Protein 3OJ7 (pdb70)

Foldseek 3Di:
DVVLCVLVVVDDFAWDDHDPFKTKGADPDDPAPGKIKMFTNDFDQFPVSDDPVCVVVVVVSVVVVVVSQCVVAVPDWDKDWADDDVRPDDGRGTIIIIHHDDDDDDDDD

Organism: Entamoeba histolytica (strain ATCC 30459 / HM-1:IMSS / ABRM) (NCBI:txid294381)

Structure (mmCIF, N/CA/C/O backbone):
data_3OJ7
#
_entry.id   3OJ7
#
_cell.length_a   52.890
_cell.length_b   61.030
_cell.length_c   67.310
_cell.angle_alpha   90.00
_cell.angle_beta   90.00
_cell.angle_gamma   90.00
#
_symmetry.space_group_name_H-M   'C 2 2 21'
#
loop_
_entity.id
_entity.type
_entity.pdbx_description
1 polymer 'Putative histidine triad family protein'
2 non-polymer 'ZINC ION'
3 non-polymer 'SULFATE ION'
4 water water
#
loop_
_atom_site.group_PDB
_atom_site.id
_atom_site.type_symbol
_atom_site.label_atom_id
_atom_site.label_alt_id
_atom_site.label_comp_id
_atom_site.label_asym_id
_atom_site.label_entity_id
_atom_site.label_seq_id
_atom_site.pdbx_PDB_ins_code
_atom_site.Cartn_x
_atom_site.Cartn_y
_atom_site.Cartn_z
_atom_site.occupancy
_atom_site.B_iso_or_equiv
_atom_site.auth_seq_id
_atom_site.auth_comp_id
_atom_site.auth_asym_id
_atom_site.auth_atom_id
_atom_site.pdbx_PDB_model_num
ATOM 1 N N . CYS A 1 9 ? 16.121 24.576 11.309 1.00 28.45 5 CYS A N 1
ATOM 2 C CA . CYS A 1 9 ? 16.551 24.696 12.734 1.00 25.70 5 CYS A CA 1
ATOM 3 C C . CYS A 1 9 ? 17.020 23.362 13.302 1.00 23.28 5 CYS A C 1
ATOM 4 O O . CYS A 1 9 ? 16.260 22.403 13.385 1.00 24.23 5 CYS A O 1
ATOM 7 N N . ILE A 1 10 ? 18.267 23.346 13.749 1.00 23.00 6 ILE A N 1
ATOM 8 C CA . ILE A 1 10 ? 18.893 22.106 14.197 1.00 22.47 6 ILE A CA 1
ATOM 9 C C . ILE A 1 10 ? 18.140 21.591 15.455 1.00 20.68 6 ILE A C 1
ATOM 10 O O . ILE A 1 10 ? 17.999 20.369 15.640 1.00 21.40 6 ILE A O 1
ATOM 15 N N . PHE A 1 11 ? 17.659 22.504 16.303 1.00 20.37 7 PHE A N 1
ATOM 16 C CA . PHE A 1 11 ? 16.970 22.053 17.526 1.00 19.53 7 PHE A CA 1
ATOM 17 C C . PHE A 1 11 ? 15.555 21.529 17.285 1.00 18.30 7 PHE A C 1
ATOM 18 O O . PHE A 1 11 ? 15.169 20.530 17.880 1.00 18.43 7 PHE A O 1
ATOM 26 N N . CYS A 1 12 ? 14.817 22.099 16.331 1.00 19.70 8 CYS A N 1
ATOM 27 C CA . CYS A 1 12 ? 13.562 21.480 15.906 1.00 20.98 8 CYS A CA 1
ATOM 28 C C . CYS A 1 12 ? 13.809 20.081 15.344 1.00 21.06 8 CYS A C 1
ATOM 29 O O . CYS A 1 12 ? 13.081 19.152 15.666 1.00 21.14 8 CYS A O 1
ATOM 32 N N . LYS A 1 13 ? 14.856 19.911 14.525 1.00 21.68 9 LYS A N 1
ATOM 33 C CA . LYS A 1 13 ? 15.168 18.590 13.987 1.00 22.85 9 LYS A CA 1
ATOM 34 C C . LYS A 1 13 ? 15.606 17.574 15.039 1.00 21.44 9 LYS A C 1
ATOM 35 O O . LYS A 1 13 ? 15.180 16.395 15.005 1.00 21.82 9 LYS A O 1
ATOM 41 N N . ILE A 1 14 ? 16.393 18.020 16.034 1.00 20.11 10 ILE A N 1
ATOM 42 C CA A ILE A 1 14 ? 16.768 17.138 17.135 0.30 20.23 10 ILE A CA 1
ATOM 43 C CA B ILE A 1 14 ? 16.763 17.133 17.132 0.70 20.27 10 ILE A CA 1
ATOM 44 C C . ILE A 1 14 ? 15.522 16.690 17.907 1.00 19.71 10 ILE A C 1
ATOM 45 O O . ILE A 1 14 ? 15.378 15.515 18.223 1.00 20.65 10 ILE A O 1
ATOM 54 N N . ALA A 1 15 ? 14.650 17.655 18.239 1.00 19.51 11 ALA A N 1
ATOM 55 C CA . ALA A 1 15 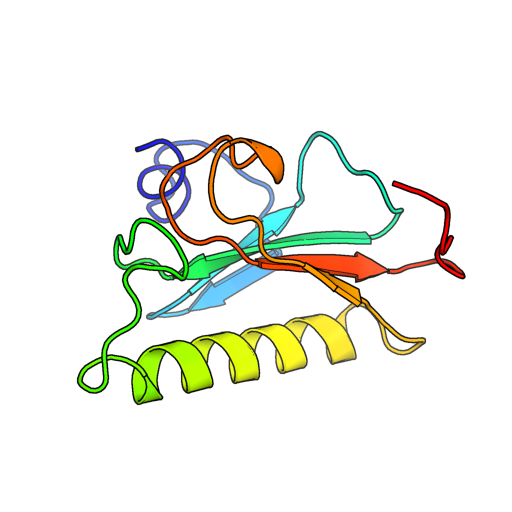? 13.404 17.387 18.979 1.00 20.25 11 ALA A CA 1
ATOM 56 C C . ALA A 1 15 ? 12.470 16.398 18.281 1.00 22.87 11 ALA A C 1
ATOM 57 O O . ALA A 1 15 ? 11.695 15.681 18.924 1.00 23.99 11 ALA A O 1
ATOM 59 N N . GLN A 1 16 ? 12.564 16.352 16.959 1.00 23.80 12 GLN A N 1
ATOM 60 C CA A GLN A 1 16 ? 11.706 15.432 16.192 0.50 25.17 12 GLN A CA 1
ATOM 61 C CA B GLN A 1 16 ? 11.753 15.492 16.080 0.50 25.61 12 GLN A CA 1
ATOM 62 C C . GLN A 1 16 ? 12.471 14.170 15.786 1.00 26.42 12 GLN A C 1
ATOM 63 O O . GLN A 1 16 ? 11.960 13.331 15.031 1.00 27.71 12 GLN A O 1
ATOM 74 N N . LYS A 1 17 ? 13.682 14.008 16.329 1.00 26.14 13 LYS A N 1
ATOM 75 C CA . LYS A 1 17 ? 14.548 12.829 16.128 1.00 27.93 13 LYS A CA 1
ATOM 76 C C . LYS A 1 17 ? 15.014 12.619 14.691 1.00 28.80 13 LYS A C 1
ATOM 77 O O . LYS A 1 17 ? 15.346 11.492 14.282 1.00 29.62 13 LYS A O 1
ATOM 83 N N . GLN A 1 18 ? 15.043 13.704 13.925 1.00 27.43 14 GLN A N 1
ATOM 84 C CA . GLN A 1 18 ? 15.611 13.718 12.581 1.00 27.86 14 GLN A CA 1
ATOM 85 C C . GLN A 1 18 ? 17.126 13.834 12.579 1.00 27.26 14 GLN A C 1
ATOM 86 O O . GLN A 1 18 ? 17.795 13.486 11.606 1.00 28.33 14 GLN A O 1
ATOM 92 N N . ILE A 1 19 ? 17.664 14.395 13.646 1.00 25.32 15 ILE A N 1
ATOM 93 C CA . ILE A 1 19 ? 19.098 14.440 13.903 1.00 26.26 15 ILE A CA 1
ATOM 94 C C . ILE A 1 19 ? 19.274 13.675 15.207 1.00 26.77 15 ILE A C 1
ATOM 95 O O . ILE A 1 19 ? 18.570 13.980 16.181 1.00 24.46 15 ILE A O 1
ATOM 100 N N . PRO A 1 20 ? 20.178 12.693 15.261 1.00 28.04 16 PRO A N 1
ATOM 101 C CA . PRO A 1 20 ? 20.374 11.862 16.452 1.00 28.30 16 PRO A CA 1
ATOM 102 C C . PRO A 1 20 ? 20.839 12.668 17.668 1.00 26.83 16 PRO A C 1
ATOM 103 O O . PRO A 1 20 ? 21.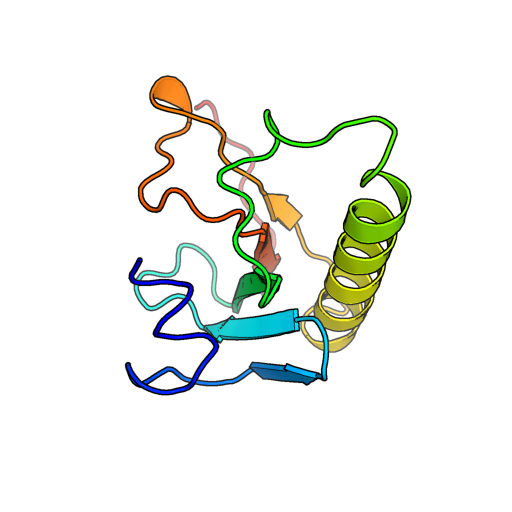607 13.618 17.501 1.00 27.62 16 PRO A O 1
ATOM 107 N N . SER A 1 21 ? 20.419 12.248 18.866 1.00 25.86 17 SER A N 1
ATOM 108 C CA . SER A 1 21 ? 20.978 12.795 20.117 1.00 25.00 17 SER A CA 1
ATOM 109 C C . SER A 1 21 ? 20.880 11.743 21.216 1.00 25.04 17 SER A C 1
ATOM 110 O O . SER A 1 21 ? 20.164 10.750 21.081 1.00 26.27 17 SER A O 1
ATOM 113 N N . THR A 1 22 ? 21.580 11.961 22.318 1.00 24.08 18 THR A N 1
ATOM 114 C CA . THR A 1 22 ? 21.466 11.080 23.457 1.00 24.39 18 THR A CA 1
ATOM 115 C C . THR A 1 22 ? 20.392 11.649 24.364 1.00 22.39 18 THR A C 1
ATOM 116 O O . THR A 1 22 ? 20.577 12.701 24.979 1.00 22.32 18 THR A O 1
ATOM 120 N N . ILE A 1 23 ? 19.240 11.020 24.383 1.00 21.72 19 ILE A N 1
ATOM 121 C CA . ILE A 1 23 ? 18.041 11.549 25.022 1.00 20.94 19 ILE A CA 1
ATOM 122 C C . ILE A 1 23 ? 18.081 11.287 26.521 1.00 21.05 19 ILE A C 1
ATOM 123 O O . ILE A 1 23 ? 18.343 10.163 26.977 1.00 23.65 19 ILE A O 1
ATOM 128 N N . VAL A 1 24 ? 17.855 12.329 27.302 1.00 18.53 20 VAL A N 1
ATOM 129 C CA . VAL A 1 24 ? 17.741 12.240 28.745 1.00 19.72 20 VAL A CA 1
ATOM 130 C C . VAL A 1 24 ? 16.275 12.121 29.182 1.00 19.79 20 VAL A C 1
ATOM 131 O O . VAL A 1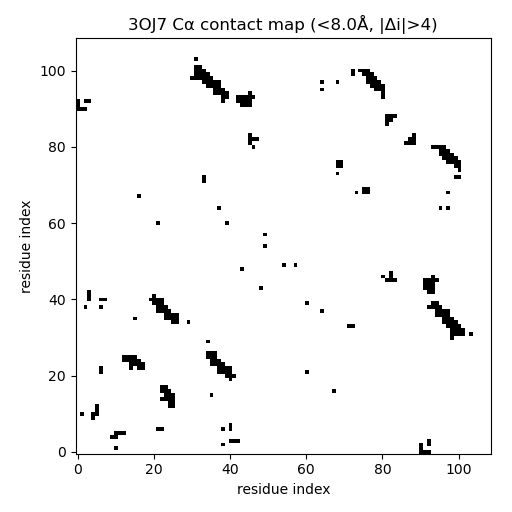 24 ? 15.909 11.349 30.092 1.00 22.12 20 VAL A O 1
ATOM 135 N N . TYR A 1 25 ? 15.413 12.904 28.534 1.00 18.33 21 TYR A N 1
ATOM 136 C CA . TYR A 1 25 ? 13.984 12.924 28.833 1.00 18.06 21 TYR A CA 1
ATOM 137 C C . TYR A 1 25 ? 13.235 13.537 27.680 1.00 17.03 21 TYR A C 1
ATOM 138 O O . TYR A 1 25 ? 13.718 14.467 27.055 1.00 16.56 21 TYR A O 1
ATOM 147 N N . GLU A 1 26 ? 12.018 13.071 27.425 1.00 17.68 22 GLU A N 1
ATOM 148 C CA . GLU A 1 26 ? 11.184 13.600 26.354 1.00 18.06 22 GLU A CA 1
ATOM 149 C C . GLU A 1 26 ? 9.721 13.516 26.801 1.00 17.10 22 GLU A C 1
ATOM 150 O O . GLU A 1 26 ? 9.313 12.493 27.387 1.00 18.06 22 GLU A O 1
ATOM 156 N N . ASP A 1 27 ? 8.925 14.526 26.504 1.00 14.91 23 ASP A N 1
ATOM 157 C CA . ASP A 1 27 ? 7.452 14.421 26.667 1.00 15.17 23 ASP A CA 1
ATOM 158 C C . ASP A 1 27 ? 6.734 15.203 25.551 1.00 15.37 23 ASP A C 1
ATOM 159 O O . ASP A 1 27 ? 7.397 15.623 24.568 1.00 15.78 23 ASP A O 1
ATOM 164 N N . ASP A 1 28 ? 5.418 15.391 25.650 1.00 16.29 24 ASP A N 1
ATOM 165 C CA . ASP A 1 28 ? 4.670 16.034 24.560 1.00 18.62 24 ASP A CA 1
ATOM 166 C C . ASP A 1 28 ? 5.160 17.464 24.277 1.00 17.08 24 ASP A C 1
ATOM 167 O O . ASP A 1 28 ? 4.999 17.938 23.150 1.00 18.70 24 ASP A O 1
ATOM 172 N N . GLU A 1 29 ? 5.728 18.106 25.289 1.00 16.50 25 GLU A N 1
ATOM 173 C CA . GLU A 1 29 ? 6.116 19.528 25.242 1.00 17.54 25 GLU A CA 1
ATOM 174 C C . GLU A 1 29 ? 7.604 19.806 25.163 1.00 16.71 25 GLU A C 1
ATOM 175 O O . GLU A 1 29 ? 7.991 20.847 24.610 1.00 15.78 25 GLU A O 1
ATOM 181 N N . ILE A 1 30 ? 8.453 18.959 25.724 1.00 14.70 26 ILE A N 1
ATOM 182 C CA . ILE A 1 30 ? 9.893 19.245 25.851 1.00 13.82 26 ILE A CA 1
ATOM 183 C C . ILE A 1 30 ? 10.757 18.074 25.427 1.00 12.98 26 ILE A C 1
ATOM 184 O O . ILE A 1 30 ? 10.301 16.923 25.336 1.00 13.39 26 ILE A O 1
ATOM 189 N N . PHE A 1 31 ? 12.024 18.356 25.158 1.00 12.78 27 PHE A N 1
ATOM 190 C CA . PHE A 1 31 ? 12.984 17.350 24.739 1.00 12.59 27 PHE A CA 1
ATOM 191 C C . PHE A 1 31 ? 14.305 17.711 25.408 1.00 12.59 27 PHE A C 1
ATOM 192 O O . PHE A 1 31 ? 14.740 18.892 25.334 1.00 13.75 27 PHE A O 1
ATOM 200 N N . ALA A 1 32 ? 14.969 16.769 26.042 1.00 12.46 28 ALA A N 1
ATOM 201 C CA . ALA A 1 32 ? 16.219 16.993 26.753 1.00 12.34 28 ALA A CA 1
ATOM 202 C C . ALA A 1 32 ? 17.250 15.984 26.352 1.00 13.38 28 ALA A C 1
ATOM 203 O O . ALA A 1 32 ? 16.951 14.790 26.253 1.00 14.54 28 ALA A O 1
ATOM 205 N N . PHE A 1 33 ? 18.455 16.466 26.090 1.00 13.54 29 PHE A N 1
ATOM 206 C CA . PHE A 1 33 ? 19.476 15.652 25.513 1.00 15.54 29 PHE A CA 1
ATOM 207 C C . PHE A 1 33 ? 20.856 16.109 26.021 1.00 14.84 29 PHE A C 1
ATOM 208 O O . PHE A 1 33 ? 21.036 17.239 26.454 1.00 14.86 29 PHE A O 1
ATOM 216 N N . LYS A 1 34 ? 21.843 15.218 25.957 1.00 17.12 30 LYS A N 1
ATOM 217 C CA . LYS A 1 34 ? 23.186 15.575 26.368 1.00 17.34 30 LYS A CA 1
ATOM 218 C C . LYS A 1 34 ? 23.874 16.540 25.410 1.00 18.03 30 LYS A C 1
ATOM 219 O O . LYS A 1 34 ? 23.809 16.394 24.177 1.00 19.98 30 LYS A O 1
ATOM 225 N N . ASP A 1 35 ? 24.540 17.533 25.954 1.00 17.22 31 ASP A N 1
ATOM 226 C CA . ASP A 1 35 ? 25.328 18.474 25.163 1.00 18.01 31 ASP A CA 1
ATOM 227 C C . ASP A 1 35 ? 26.598 17.767 24.722 1.00 19.65 31 ASP A C 1
ATOM 228 O O . ASP A 1 35 ? 27.270 17.115 25.504 1.00 20.06 31 ASP A O 1
ATOM 233 N N . ILE A 1 36 ? 26.884 17.805 23.429 1.00 21.03 32 ILE A N 1
ATOM 234 C CA . ILE A 1 36 ? 28.051 17.057 22.907 1.00 22.32 32 ILE A CA 1
ATOM 235 C C . ILE A 1 36 ? 29.389 17.771 23.127 1.00 21.74 32 ILE A C 1
ATOM 236 O O . ILE A 1 36 ? 30.460 17.166 22.908 1.00 21.73 32 ILE A O 1
ATOM 241 N N . ASN A 1 37 ? 29.359 19.039 23.503 1.00 20.06 33 ASN A N 1
ATOM 242 C CA . ASN A 1 37 ? 30.563 19.763 23.906 1.00 21.29 33 ASN A CA 1
ATOM 243 C C . ASN A 1 37 ? 30.431 20.264 25.350 1.00 19.58 33 ASN A C 1
ATOM 244 O O . ASN A 1 37 ? 30.343 21.447 25.581 1.00 21.64 33 ASN A O 1
ATOM 249 N N . PRO A 1 38 ? 30.435 19.320 26.304 1.00 18.73 34 PRO A N 1
ATOM 250 C CA . PRO A 1 38 ? 30.053 19.733 27.663 1.00 18.73 34 PRO A CA 1
ATOM 251 C C . PRO A 1 38 ? 31.084 20.577 28.375 1.00 19.09 34 PRO A C 1
ATOM 252 O O . PRO A 1 38 ? 32.305 20.402 28.196 1.00 21.81 34 PRO A O 1
ATOM 256 N N . ILE A 1 39 ? 30.626 21.466 29.229 1.00 18.03 35 ILE A N 1
ATOM 257 C CA . ILE A 1 39 ? 31.498 22.267 30.086 1.00 17.76 35 ILE A CA 1
ATOM 258 C C . ILE A 1 39 ? 31.412 21.832 31.546 1.00 17.56 35 ILE A C 1
ATOM 259 O O . ILE A 1 39 ? 32.053 22.425 32.390 1.00 19.03 35 ILE A O 1
ATOM 264 N N . ALA A 1 40 ? 30.605 20.807 31.829 1.00 16.12 36 ALA A N 1
ATOM 265 C CA . ALA A 1 40 ? 30.477 20.228 33.173 1.00 16.25 36 ALA A CA 1
ATOM 266 C C . ALA A 1 40 ? 30.242 18.732 32.996 1.00 15.80 36 ALA A C 1
ATOM 267 O O . ALA A 1 40 ? 29.803 18.279 31.951 1.00 16.68 36 ALA A O 1
ATOM 269 N N . PRO A 1 41 ? 30.467 17.914 34.041 1.00 16.72 37 PRO A N 1
ATOM 270 C CA . PRO A 1 41 ? 30.317 16.484 33.883 1.00 18.71 37 PRO A CA 1
ATOM 271 C C . PRO A 1 41 ? 28.901 16.019 33.600 1.00 17.63 37 PRO A C 1
ATOM 272 O O . PRO A 1 41 ? 28.689 15.023 32.935 1.00 20.05 37 PRO A O 1
ATOM 276 N N . ILE A 1 42 ? 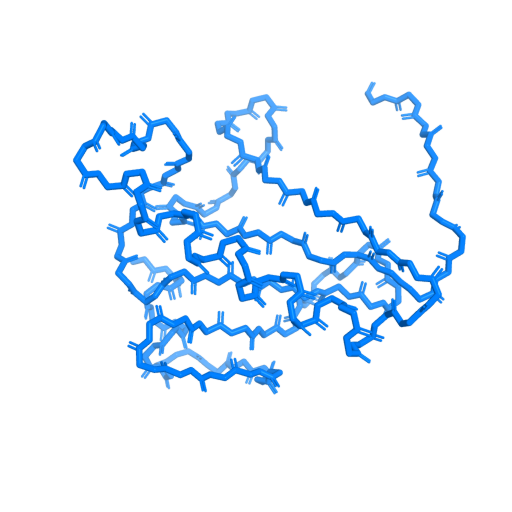27.922 16.785 34.075 1.00 15.79 38 ILE A N 1
ATOM 277 C CA . ILE A 1 42 ? 26.531 16.681 33.653 1.00 15.39 38 ILE A CA 1
ATOM 278 C C . ILE A 1 42 ? 26.221 18.006 32.945 1.00 14.36 38 ILE A C 1
ATOM 279 O O . ILE A 1 42 ? 26.348 19.086 33.508 1.00 13.78 38 ILE A O 1
ATOM 284 N N . HIS A 1 43 ? 25.861 17.910 31.677 1.00 13.25 39 HIS A N 1
ATOM 285 C CA . HIS A 1 43 ? 25.547 19.039 30.819 1.00 12.96 39 HIS A CA 1
ATOM 286 C C . HIS A 1 43 ? 24.427 18.637 29.873 1.00 12.38 39 HIS A C 1
ATOM 287 O O . HIS A 1 43 ? 24.655 17.940 28.875 1.00 14.05 39 HIS A O 1
ATOM 294 N N . ILE A 1 44 ? 23.201 19.067 30.202 1.00 12.92 40 ILE A N 1
ATOM 295 C CA . ILE A 1 44 ? 21.978 18.649 29.500 1.00 12.29 40 ILE A CA 1
ATOM 296 C C . ILE A 1 44 ? 21.353 19.868 28.881 1.00 11.39 40 ILE A C 1
ATOM 297 O O . ILE A 1 44 ? 21.364 20.947 29.514 1.00 13.05 40 ILE A O 1
ATOM 302 N N . LEU A 1 45 ? 20.875 19.777 27.652 1.00 11.39 41 LEU A N 1
ATOM 303 C CA . LEU A 1 45 ? 20.122 20.821 26.989 1.00 11.53 41 LEU A CA 1
ATOM 304 C C . LEU A 1 45 ? 18.644 20.451 27.040 1.00 11.29 41 LEU A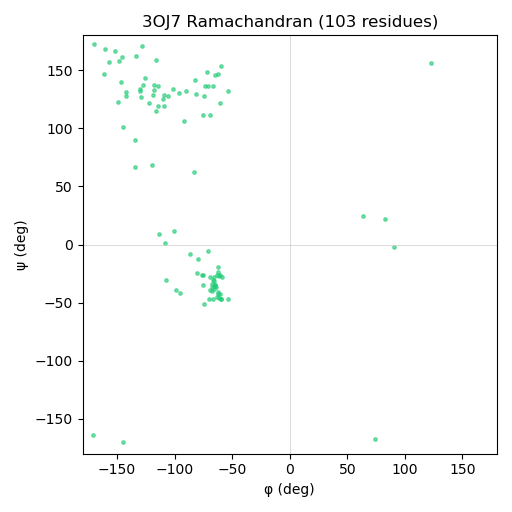 C 1
ATOM 305 O O . LEU A 1 45 ? 18.269 19.315 26.745 1.00 12.91 41 LEU A O 1
ATOM 310 N N . VAL A 1 46 ? 17.805 21.41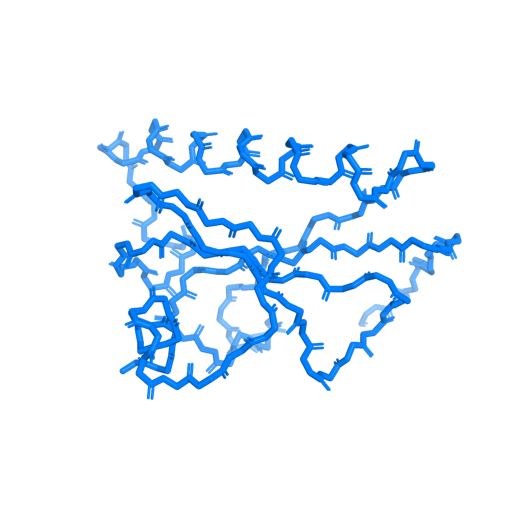3 27.393 1.00 11.03 42 VAL A N 1
ATOM 311 C CA . VAL A 1 46 ? 16.347 21.240 27.469 1.00 11.40 42 VAL A CA 1
ATOM 312 C C . VAL A 1 46 ? 15.692 22.237 26.552 1.00 11.75 42 VAL A C 1
ATOM 313 O O . VAL A 1 46 ? 15.929 23.475 26.689 1.00 11.98 42 VAL A O 1
ATOM 317 N N . ILE A 1 47 ? 14.910 21.746 25.596 1.00 12.53 43 ILE A N 1
ATOM 318 C CA . ILE A 1 47 ? 14.260 22.615 24.619 1.00 13.41 43 ILE A CA 1
ATOM 319 C C . ILE A 1 47 ? 12.752 22.386 24.588 1.00 12.30 43 ILE A C 1
ATOM 320 O O . ILE A 1 47 ? 12.306 21.227 24.740 1.00 14.21 43 ILE A O 1
ATOM 325 N N . PRO A 1 48 ? 11.944 23.424 24.405 1.00 13.03 44 PRO A N 1
ATOM 326 C CA . PRO A 1 48 ? 10.567 23.177 24.014 1.00 15.00 44 PRO A CA 1
ATOM 327 C C . PRO A 1 48 ? 10.530 22.550 22.633 1.00 15.53 44 PRO A C 1
ATOM 328 O O . PRO A 1 48 ? 11.360 22.878 21.781 1.00 15.68 44 PRO A O 1
ATOM 332 N N . LYS A 1 49 ? 9.582 21.650 22.357 1.00 15.24 45 LYS A N 1
ATOM 333 C CA . LYS A 1 49 ? 9.451 21.161 20.999 1.00 17.65 45 LYS A CA 1
ATOM 334 C C . LYS A 1 49 ? 8.968 22.283 20.072 1.00 19.70 45 LYS A C 1
ATOM 335 O O . LYS A 1 49 ? 9.391 22.305 18.907 1.00 22.65 45 LYS A O 1
ATOM 341 N N . GLN A 1 50 ? 8.127 23.190 20.570 1.00 20.08 46 GLN A N 1
ATOM 342 C CA . GLN A 1 50 ? 7.705 24.372 19.811 1.00 21.70 46 GLN A CA 1
ATOM 343 C C . GLN A 1 50 ? 8.879 25.321 19.588 1.00 20.63 46 GLN A C 1
ATOM 344 O O . GLN A 1 50 ? 9.695 25.536 20.510 1.00 20.80 46 GLN A O 1
ATOM 346 N N . HIS A 1 51 ? 8.998 25.850 18.374 1.00 20.95 47 HIS A N 1
ATOM 347 C CA . HIS A 1 51 ? 10.033 26.830 18.047 1.00 21.16 47 HIS A CA 1
ATOM 348 C C . HIS A 1 51 ? 9.744 28.225 18.603 1.00 21.58 47 HIS A C 1
ATOM 349 O O . HIS A 1 51 ? 8.801 28.869 18.194 1.00 24.68 47 HIS A O 1
ATOM 356 N N . ILE A 1 52 ? 10.557 28.663 19.583 1.00 20.31 48 ILE A N 1
ATOM 357 C CA . ILE A 1 52 ? 10.560 30.029 20.113 1.00 20.45 48 ILE A CA 1
ATOM 358 C C . ILE A 1 52 ? 12.041 30.410 20.031 1.00 19.44 48 ILE A C 1
ATOM 359 O O . ILE A 1 52 ? 12.893 29.650 20.489 1.00 18.59 48 ILE A O 1
ATOM 364 N N . ALA A 1 53 ? 12.379 31.533 19.412 1.00 19.17 49 ALA A N 1
ATOM 365 C CA . ALA A 1 53 ? 13.782 31.799 19.051 1.00 18.48 49 ALA A CA 1
ATOM 366 C C . ALA A 1 53 ? 14.751 32.033 20.228 1.00 18.11 49 ALA A C 1
ATOM 367 O O . ALA A 1 53 ? 15.918 31.652 20.140 1.00 18.20 49 ALA A O 1
ATOM 369 N N . SER A 1 54 ? 14.286 32.696 21.280 1.00 17.53 50 SER A N 1
ATOM 370 C CA . SER A 1 54 ? 15.122 33.118 22.410 1.00 16.26 50 SER A CA 1
ATOM 371 C C . SER A 1 54 ? 14.223 33.608 23.507 1.00 15.59 50 SER A C 1
ATOM 372 O O . SER A 1 54 ? 13.021 33.778 23.331 1.00 15.75 50 SER A O 1
ATOM 375 N N . LEU A 1 55 ? 14.801 33.891 24.658 1.00 14.00 51 LEU A N 1
ATOM 376 C CA . LEU A 1 55 ? 14.034 34.454 25.744 1.00 14.39 51 LEU A CA 1
ATOM 377 C C . LEU A 1 55 ? 13.442 35.818 25.386 1.00 15.14 51 LEU A C 1
ATOM 378 O O . LEU A 1 55 ? 12.486 36.231 26.026 1.00 15.55 51 LEU A O 1
ATOM 383 N N . ASN A 1 56 ? 14.008 36.550 24.434 1.00 14.82 52 ASN A N 1
ATOM 384 C CA . ASN A 1 56 ? 13.438 37.824 24.051 1.00 15.52 52 ASN A CA 1
ATOM 385 C C . ASN A 1 56 ? 12.108 37.674 23.292 1.00 17.37 52 ASN A C 1
ATOM 386 O O . ASN A 1 56 ? 11.449 38.681 23.015 1.00 18.67 52 ASN A O 1
ATOM 391 N N . GLU A 1 57 ? 11.702 36.441 22.982 1.00 17.45 53 GLU A N 1
ATOM 392 C CA . GLU A 1 57 ? 10.402 36.179 22.382 1.00 19.37 53 GLU A CA 1
ATOM 393 C C . GLU A 1 57 ? 9.375 35.682 23.391 1.00 19.11 53 GLU A C 1
ATOM 394 O O . GLU A 1 57 ? 8.267 35.241 22.974 1.00 22.05 53 GLU A O 1
ATOM 400 N N . ILE A 1 58 ? 9.672 35.768 24.678 1.00 18.40 54 ILE A N 1
ATOM 401 C CA . ILE A 1 58 ? 8.666 35.523 25.709 1.00 18.75 54 ILE A CA 1
ATOM 402 C C . ILE A 1 58 ? 7.760 36.738 25.688 1.00 18.90 54 ILE A C 1
ATOM 403 O O . ILE A 1 58 ? 8.235 37.863 25.540 1.00 19.51 54 ILE A O 1
ATOM 408 N N . THR A 1 59 ? 6.449 36.493 25.762 1.00 20.43 55 THR A N 1
ATOM 409 C CA . THR A 1 59 ? 5.400 37.543 25.789 1.00 20.93 55 THR A CA 1
ATOM 410 C C . THR A 1 59 ? 4.516 37.234 26.990 1.00 21.18 55 THR A C 1
ATOM 411 O O . THR A 1 59 ? 4.594 36.159 27.573 1.00 19.91 55 THR A O 1
ATOM 415 N N . GLU A 1 60 ? 3.602 38.146 27.336 1.00 23.96 56 GLU A N 1
ATOM 416 C CA . GLU A 1 60 ? 2.639 37.847 28.397 1.00 25.44 56 GLU A CA 1
ATOM 417 C C . GLU A 1 60 ? 1.741 36.642 28.032 1.00 26.33 56 GLU A C 1
ATOM 418 O O . GLU A 1 60 ? 1.288 35.879 28.910 1.00 28.68 56 GLU A O 1
ATOM 424 N N . GLU A 1 61 ? 1.540 36.422 26.738 1.00 24.97 57 GLU A N 1
ATOM 425 C CA . GLU A 1 61 ? 0.710 35.334 26.238 1.00 26.94 57 GLU A CA 1
ATOM 426 C C . GLU A 1 61 ? 1.369 33.937 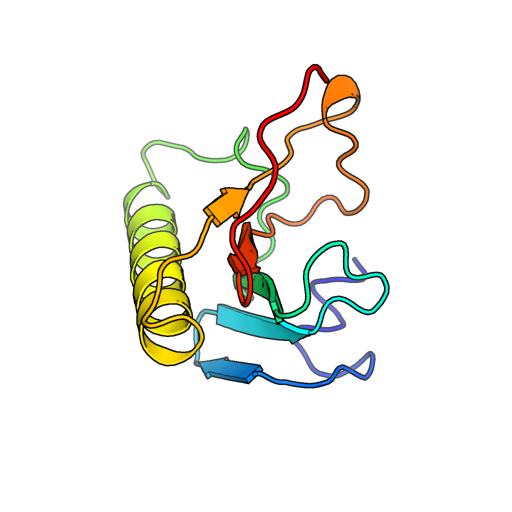26.326 1.00 24.63 57 GLU A C 1
ATOM 427 O O . GLU A 1 61 ? 0.676 32.937 26.416 1.00 25.85 57 GLU A O 1
ATOM 433 N N . ASN A 1 62 ? 2.708 33.854 26.318 1.00 21.85 58 ASN A N 1
ATOM 434 C CA . ASN A 1 62 ? 3.381 32.550 26.451 1.00 20.54 58 ASN A CA 1
ATOM 435 C C . ASN A 1 62 ? 4.173 32.424 27.749 1.00 19.39 58 ASN A C 1
ATOM 436 O O . ASN A 1 62 ? 4.886 31.437 27.949 1.00 18.80 58 ASN A O 1
ATOM 441 N N . GLU A 1 63 ? 4.039 33.367 28.665 1.00 19.11 59 GLU A N 1
ATOM 442 C CA . GLU A 1 63 ? 4.836 33.288 29.889 1.00 19.15 59 GLU A CA 1
ATOM 443 C C . GLU A 1 63 ? 4.432 32.094 30.744 1.00 17.97 59 GLU A C 1
ATOM 444 O O . GLU A 1 63 ? 5.309 31.504 31.377 1.00 17.54 59 GLU A O 1
ATOM 450 N N . ALA A 1 64 ? 3.172 31.645 30.722 1.00 18.13 60 ALA A N 1
ATOM 451 C CA . ALA A 1 64 ? 2.770 30.498 31.523 1.00 18.62 60 ALA A CA 1
ATOM 452 C C . ALA A 1 64 ? 3.422 29.226 30.943 1.00 17.52 60 ALA A C 1
ATOM 453 O O . ALA A 1 64 ? 3.893 28.374 31.709 1.00 18.11 60 ALA A O 1
ATOM 455 N N . PHE A 1 65 ? 3.484 29.117 29.619 1.00 17.41 61 PHE A N 1
ATOM 456 C CA . PHE A 1 65 ? 4.169 27.991 28.979 1.00 17.31 61 PHE A CA 1
ATOM 457 C C . PHE A 1 65 ? 5.667 27.991 29.319 1.00 15.99 61 PHE A C 1
ATOM 458 O O . PHE A 1 65 ? 6.215 26.947 29.673 1.00 14.95 61 PHE A O 1
ATOM 466 N N . ILE A 1 66 ? 6.327 29.129 29.257 1.00 15.18 62 ILE A N 1
ATOM 467 C CA . ILE A 1 66 ? 7.755 29.137 29.609 1.00 14.70 62 ILE A CA 1
ATOM 468 C C . ILE A 1 66 ? 7.967 28.799 31.108 1.00 14.19 62 ILE A C 1
ATOM 469 O O . ILE A 1 66 ? 8.978 28.159 31.464 1.00 13.74 62 ILE A O 1
ATOM 474 N N . GLY A 1 67 ? 7.027 29.156 31.982 1.00 13.71 63 GLY A N 1
ATOM 475 C CA . GLY A 1 67 ? 7.060 28.733 33.392 1.00 13.76 63 GLY A CA 1
ATOM 476 C C . GLY A 1 67 ? 6.979 27.213 33.497 1.00 13.55 63 GLY A C 1
ATOM 477 O O . GLY A 1 67 ? 7.657 26.602 34.290 1.00 14.27 63 GLY A O 1
ATOM 478 N N . LYS A 1 68 ? 6.115 26.590 32.719 1.00 14.38 64 LYS A N 1
ATOM 479 C CA . LYS A 1 68 ? 6.022 25.131 32.676 1.00 15.35 64 LYS A CA 1
ATOM 480 C C . LYS A 1 68 ? 7.316 24.496 32.189 1.00 13.69 64 LYS A C 1
ATOM 481 O O . LYS A 1 68 ? 7.755 23.492 32.762 1.00 13.36 64 LYS A O 1
ATOM 487 N N . VAL A 1 69 ? 7.943 25.094 31.187 1.00 13.00 65 VAL A N 1
ATOM 488 C CA . VAL A 1 69 ? 9.238 24.576 30.720 1.00 12.12 65 VAL A CA 1
ATOM 489 C C . VAL A 1 69 ? 10.253 24.661 31.865 1.00 12.10 65 VAL A C 1
ATOM 490 O O . VAL A 1 69 ? 10.991 23.708 32.075 1.00 12.17 65 VAL A O 1
ATOM 494 N N . LEU A 1 70 ? 10.315 25.797 32.573 1.00 11.33 66 LEU A N 1
ATOM 495 C CA . LEU A 1 70 ? 11.251 25.962 33.654 1.00 12.33 66 LEU A CA 1
ATOM 496 C C . LEU A 1 70 ? 10.954 24.982 34.777 1.00 12.07 66 LEU A C 1
ATOM 497 O O . LEU A 1 70 ? 11.874 24.431 35.410 1.00 12.12 66 LEU A O 1
ATOM 502 N N . TYR A 1 71 ? 9.693 24.682 35.073 1.00 12.02 67 TYR A N 1
ATOM 503 C CA . TYR A 1 71 ? 9.340 23.633 36.050 1.00 13.24 67 TYR A CA 1
ATOM 504 C C . TYR A 1 71 ? 9.905 22.292 35.608 1.00 12.45 67 TYR A C 1
ATOM 505 O O . TYR A 1 71 ? 10.539 21.578 36.383 1.00 13.32 67 TYR A O 1
ATOM 514 N N . LYS A 1 72 ? 9.720 21.935 34.346 1.00 12.01 68 LYS A N 1
ATOM 515 C CA . LYS A 1 72 ? 10.248 20.646 33.866 1.00 12.07 68 LYS A CA 1
ATOM 516 C C . LYS A 1 72 ? 11.794 20.616 33.892 1.00 11.92 68 LYS A C 1
ATOM 517 O O . LYS A 1 72 ? 12.394 19.583 34.199 1.00 12.10 68 LYS A O 1
ATOM 523 N N . VAL A 1 73 ? 12.444 21.744 33.607 1.00 11.02 69 VAL A N 1
ATOM 524 C CA . VAL A 1 73 ? 13.892 21.875 33.812 1.00 11.22 69 VAL A CA 1
ATOM 525 C C . VAL A 1 73 ? 14.270 21.509 35.244 1.00 10.66 69 VAL A C 1
ATOM 526 O O . VAL A 1 73 ? 15.233 20.761 35.494 1.00 11.23 69 VAL A O 1
ATOM 530 N N . SER A 1 74 ? 13.528 22.037 36.211 1.00 10.98 70 SER A N 1
ATOM 531 C CA . SER A 1 74 ? 13.831 21.774 37.624 1.00 11.88 70 SER A CA 1
ATOM 532 C C . SER A 1 74 ? 13.643 20.298 37.970 1.00 12.85 70 SER A C 1
ATOM 533 O O . SER A 1 74 ? 14.412 19.749 38.770 1.00 13.94 70 SER A O 1
ATOM 536 N N . LEU A 1 75 ? 12.668 19.634 37.356 1.00 13.12 71 LEU A N 1
ATOM 537 C CA . LEU A 1 75 ? 12.434 18.188 37.602 1.00 13.42 71 LEU A CA 1
ATOM 538 C C . LEU A 1 75 ? 13.589 17.364 37.057 1.00 13.83 71 LEU A C 1
ATOM 539 O O . LEU A 1 75 ? 14.058 16.405 37.688 1.00 15.96 71 LEU A O 1
ATOM 544 N N . ILE A 1 76 ? 14.109 17.721 35.889 1.00 12.76 72 ILE A N 1
ATOM 545 C CA . ILE A 1 76 ? 15.279 17.055 35.330 1.00 12.48 72 ILE A CA 1
ATOM 546 C C . ILE A 1 76 ? 16.515 17.322 36.196 1.00 13.24 72 ILE A C 1
ATOM 547 O O . ILE A 1 76 ? 17.266 16.419 36.544 1.00 13.85 72 ILE A O 1
ATOM 552 N N . GLY A 1 77 ? 16.705 18.593 36.557 1.00 12.96 73 GLY A N 1
ATOM 553 C CA . GLY A 1 77 ? 17.863 18.976 37.375 1.00 13.36 73 GLY A CA 1
ATOM 554 C C . GLY A 1 77 ? 17.904 18.281 38.725 1.00 14.18 73 GLY A C 1
ATOM 555 O O . GLY A 1 77 ? 18.936 17.740 39.115 1.00 14.76 73 GLY A O 1
ATOM 556 N N . LYS A 1 78 ? 16.792 18.257 39.443 1.00 14.62 74 LYS A N 1
ATOM 557 C CA . LYS A 1 78 ? 16.815 17.659 40.808 1.00 16.13 74 LYS A CA 1
ATOM 558 C C . LYS A 1 78 ? 17.004 16.142 40.711 1.00 17.49 74 LYS A C 1
ATOM 559 O O . LYS A 1 78 ? 17.617 15.567 41.610 1.00 20.43 74 LYS A O 1
ATOM 565 N N . LYS A 1 79 ? 16.569 15.514 39.635 1.00 16.67 75 LYS A N 1
ATOM 566 C CA . LYS A 1 79 ? 16.773 14.048 39.436 1.00 18.71 75 LYS A CA 1
ATOM 567 C C . LYS A 1 79 ? 18.219 13.743 39.066 1.00 18.11 75 LYS A C 1
ATOM 568 O O . LYS A 1 79 ? 18.879 12.845 39.659 1.00 20.21 75 LYS A O 1
ATOM 574 N N . GLU A 1 80 ? 18.731 14.439 38.057 1.00 17.00 76 GLU A N 1
ATOM 575 C CA . GLU A 1 80 ? 20.075 14.178 37.548 1.00 17.78 76 GLU A CA 1
ATOM 576 C C . GLU A 1 80 ? 21.173 14.732 38.442 1.00 18.34 76 GLU A C 1
ATOM 577 O O . GLU A 1 80 ? 22.299 14.210 38.445 1.00 19.77 76 GLU A O 1
ATOM 583 N N . CYS A 1 81 ? 20.866 15.777 39.207 1.00 17.91 77 CYS A N 1
ATOM 584 C CA . CYS A 1 81 ? 21.875 16.519 39.977 1.00 17.72 77 CYS A CA 1
ATOM 585 C C . CYS A 1 81 ? 21.396 16.789 41.406 1.00 18.94 77 CYS A C 1
ATOM 586 O O . CYS A 1 81 ? 21.162 17.926 41.803 1.00 18.09 77 CYS A O 1
ATOM 589 N N . PRO A 1 82 ? 21.253 15.728 42.213 1.00 20.69 78 PRO A N 1
ATOM 590 C CA . PRO A 1 82 ? 20.752 15.873 43.579 1.00 21.65 78 PRO A CA 1
ATOM 591 C C . PRO A 1 82 ? 21.629 16.732 44.479 1.00 20.78 78 PRO A C 1
ATOM 592 O O . PRO A 1 82 ? 21.134 17.250 45.484 1.00 23.54 78 PRO A O 1
ATOM 596 N N . GLU A 1 83 ? 22.899 16.936 44.114 1.00 20.63 79 GLU A N 1
ATOM 597 C CA A GLU A 1 83 ? 23.833 17.766 44.852 0.50 20.99 79 GLU A CA 1
ATOM 598 C CA B GLU A 1 83 ? 23.741 17.793 44.934 0.50 21.34 79 GLU A CA 1
ATOM 599 C C . GLU A 1 83 ? 23.801 19.237 44.444 1.00 19.29 79 GLU A C 1
ATOM 600 O O . GLU A 1 83 ? 24.518 20.057 44.993 1.00 19.60 79 GLU A O 1
ATOM 611 N N . GLY A 1 84 ? 22.987 19.567 43.431 1.00 17.14 80 GLY A N 1
ATOM 612 C CA . GLY A 1 84 ? 22.847 20.944 42.951 1.00 16.58 80 GLY A CA 1
ATOM 613 C C . GLY A 1 84 ? 23.168 21.079 41.476 1.00 14.41 80 GLY A C 1
ATOM 614 O O . GLY A 1 84 ? 23.874 20.280 40.886 1.00 15.03 80 GLY A O 1
ATOM 615 N N . TYR A 1 85 ? 22.610 22.125 40.875 1.00 13.21 81 TYR A N 1
ATOM 616 C CA . TYR A 1 85 ? 22.756 22.324 39.432 1.00 12.02 81 TYR A CA 1
ATOM 617 C C . TYR A 1 85 ? 22.556 23.809 39.110 1.00 11.66 81 TYR A C 1
ATOM 618 O O . TYR A 1 85 ? 21.931 24.573 39.889 1.00 11.88 81 TYR A O 1
ATOM 627 N N . ARG A 1 86 ? 23.116 24.198 37.973 1.00 10.81 82 ARG A N 1
ATOM 628 C CA . ARG A 1 86 ? 23.003 25.550 37.470 1.00 10.53 82 ARG A CA 1
ATOM 629 C C . ARG A 1 86 ? 22.202 25.521 36.179 1.00 9.65 82 ARG A C 1
ATOM 630 O O . ARG A 1 86 ? 22.439 24.661 35.314 1.00 11.38 82 ARG A O 1
ATOM 638 N N . VAL A 1 87 ? 21.278 26.461 36.011 1.00 9.15 83 VAL A N 1
ATOM 639 C CA . VAL A 1 87 ? 20.509 26.638 34.766 1.00 9.45 83 VAL A CA 1
ATOM 640 C C . VAL A 1 87 ? 20.958 27.902 34.074 1.00 8.91 83 VAL A C 1
ATOM 641 O O . VAL A 1 87 ? 21.086 28.944 34.711 1.00 9.63 83 VAL A O 1
ATOM 645 N N . VAL A 1 88 ? 21.285 27.796 32.785 1.00 8.68 84 VAL A N 1
ATOM 646 C CA . VAL A 1 88 ? 21.775 28.916 31.974 1.00 9.10 84 VAL A CA 1
ATOM 647 C C . VAL A 1 88 ? 20.953 29.037 30.707 1.00 9.62 84 VAL A C 1
ATOM 648 O O . VAL A 1 88 ? 20.581 28.032 30.061 1.00 10.13 84 VAL A O 1
ATOM 652 N N . ASN A 1 89 ? 20.606 30.266 30.341 1.00 9.34 85 ASN A N 1
ATOM 653 C CA . ASN A 1 89 ? 20.023 30.571 29.051 1.00 10.09 85 ASN A CA 1
ATOM 654 C C . ASN A 1 89 ? 20.793 31.733 28.428 1.00 9.96 85 ASN A C 1
ATOM 655 O O . ASN A 1 89 ? 20.987 32.752 29.084 1.00 10.91 85 ASN A O 1
ATOM 660 N N . ASN A 1 90 ? 21.171 31.586 27.168 1.00 10.92 86 ASN A N 1
ATOM 661 C CA . ASN A 1 90 ? 21.912 32.613 26.407 1.00 11.52 86 ASN A CA 1
ATOM 662 C C . ASN A 1 90 ? 21.015 33.313 25.397 1.00 12.30 86 ASN A C 1
ATOM 663 O O . ASN A 1 90 ? 20.311 32.640 24.617 1.00 14.16 86 ASN A O 1
ATOM 668 N N . ILE A 1 91 ? 21.004 34.645 25.451 1.00 11.97 87 ILE A N 1
ATOM 669 C CA . ILE A 1 91 ? 20.266 35.480 24.508 1.00 12.93 87 ILE A CA 1
ATOM 670 C C . ILE A 1 91 ? 21.244 36.332 23.690 1.00 13.74 87 ILE A C 1
ATOM 671 O O . ILE A 1 91 ? 21.915 37.196 24.201 1.00 14.35 87 ILE A O 1
ATOM 676 N N . GLY A 1 92 ? 21.271 36.058 22.371 1.00 15.87 88 GLY A N 1
ATOM 677 C CA . GLY A 1 92 ? 22.016 36.933 21.450 1.00 17.36 88 GLY A CA 1
ATOM 678 C C . GLY A 1 92 ? 23.521 36.852 21.463 1.00 18.73 88 GLY A C 1
ATOM 679 O O . GLY A 1 92 ? 24.124 35.938 22.028 1.00 18.38 88 GLY A O 1
ATOM 680 N N . GLU A 1 93 ? 24.133 37.843 20.811 1.00 19.48 89 GLU A N 1
ATOM 681 C CA . GLU A 1 93 ? 25.513 37.712 20.427 1.00 20.84 89 GLU A CA 1
ATOM 682 C C . GLU A 1 93 ? 26.473 37.746 21.586 1.00 19.02 89 GLU A C 1
ATOM 683 O O . GLU A 1 93 ? 27.366 36.918 21.690 1.00 20.14 89 GLU A O 1
ATOM 689 N N . ASP A 1 94 ? 26.311 38.694 22.494 1.00 17.34 90 ASP A N 1
ATOM 690 C CA . ASP A 1 94 ? 27.242 38.769 23.616 1.00 18.11 90 ASP A CA 1
ATOM 691 C C . ASP A 1 94 ? 27.204 37.531 24.533 1.00 16.57 90 ASP A C 1
ATOM 692 O O . ASP A 1 94 ? 28.169 37.218 25.210 1.00 17.24 90 ASP A O 1
ATOM 697 N N . ALA A 1 95 ? 26.070 36.833 24.573 1.00 16.02 91 ALA A N 1
ATOM 698 C CA . ALA A 1 95 ? 25.973 35.614 25.354 1.00 14.93 91 ALA A CA 1
ATOM 699 C C . ALA A 1 95 ? 26.410 34.358 24.649 1.00 16.89 91 ALA A C 1
ATOM 700 O O . ALA A 1 95 ? 26.513 33.311 25.262 1.00 18.47 91 ALA A O 1
ATOM 702 N N . GLY A 1 96 ? 26.670 34.483 23.349 1.00 18.19 92 GLY A N 1
ATOM 703 C CA . GLY A 1 96 ? 27.147 33.377 22.540 1.00 20.84 92 GLY A CA 1
ATOM 704 C C . GLY A 1 96 ? 26.045 32.468 22.051 1.00 21.44 92 GLY A C 1
ATOM 705 O O . GLY A 1 96 ? 26.326 31.316 21.697 1.00 24.23 92 GLY A O 1
ATOM 706 N N . GLN A 1 97 ? 24.799 32.933 21.984 1.00 21.16 93 GLN A N 1
ATOM 707 C CA . GLN A 1 97 ? 23.732 32.052 21.563 1.00 22.32 93 GLN A CA 1
ATOM 708 C C . GLN A 1 97 ? 24.037 31.574 20.140 1.00 25.36 93 GLN A C 1
ATOM 709 O O . GLN A 1 97 ? 24.230 32.383 19.250 1.00 27.21 93 GLN A O 1
ATOM 715 N N . THR A 1 98 ? 24.141 30.263 19.959 1.00 26.89 94 THR A N 1
ATOM 716 C CA . THR A 1 98 ? 24.535 29.659 18.665 1.00 29.49 94 THR A CA 1
ATOM 717 C C . THR A 1 98 ? 23.325 29.168 17.876 1.00 29.26 94 THR A C 1
ATOM 718 O O . THR A 1 98 ? 23.295 29.254 16.636 1.00 32.68 94 THR A O 1
ATOM 722 N N . VAL A 1 99 ? 22.352 28.594 18.573 1.00 27.56 95 VAL A N 1
ATOM 723 C CA . VAL A 1 99 ? 21.123 28.142 17.936 1.00 27.64 95 VAL A CA 1
ATOM 724 C C . VAL A 1 99 ? 19.960 29.045 18.369 1.00 25.83 95 VAL A C 1
ATOM 725 O O . VAL A 1 99 ? 19.724 29.229 19.578 1.00 22.75 95 VAL A O 1
ATOM 729 N N . LYS A 1 100 ? 19.250 29.612 17.400 1.00 24.49 96 LYS A N 1
ATOM 730 C CA . LYS A 1 100 ? 18.070 30.433 17.666 1.00 23.47 96 LYS A CA 1
ATOM 731 C C . LYS A 1 100 ? 16.802 29.598 17.875 1.00 21.89 96 LYS A C 1
ATOM 732 O O . LYS A 1 100 ? 15.803 29.753 17.153 1.00 22.62 96 LYS A O 1
ATOM 734 N N . HIS A 1 101 ? 16.825 28.777 18.925 1.00 19.40 97 HIS A N 1
ATOM 735 C CA . HIS A 1 101 ? 15.658 28.037 19.396 1.00 18.10 97 HIS A CA 1
ATOM 736 C C . HIS A 1 101 ? 15.950 27.961 20.892 1.00 15.82 97 HIS A C 1
ATOM 737 O O . HIS A 1 101 ? 16.988 27.412 21.262 1.00 17.37 97 HIS A O 1
ATOM 744 N N . ILE A 1 102 ? 15.046 28.457 21.732 1.00 14.61 98 ILE A N 1
ATOM 745 C CA A ILE A 1 102 ? 15.361 28.599 23.145 0.50 13.49 98 ILE A CA 1
ATOM 746 C CA B ILE A 1 102 ? 15.301 28.565 23.201 0.50 14.69 98 ILE A CA 1
ATOM 747 C C . ILE A 1 102 ? 15.780 27.246 23.756 1.00 14.30 98 ILE A C 1
ATOM 748 O O . ILE A 1 102 ? 15.146 26.206 23.515 1.00 14.36 98 ILE A O 1
ATOM 757 N N . HIS A 1 103 ? 16.883 27.266 24.496 1.00 13.49 99 HIS A N 1
ATOM 758 C CA . HIS A 1 103 ? 17.475 26.073 25.089 1.00 15.07 99 HIS A CA 1
ATOM 759 C C . HIS A 1 103 ? 18.012 26.431 26.454 1.00 13.96 99 HIS A C 1
ATOM 760 O O . HIS A 1 103 ? 18.834 27.361 26.589 1.00 15.76 99 HIS A O 1
ATOM 767 N N . PHE A 1 104 ? 17.626 25.680 27.442 1.00 11.60 100 PHE A N 1
ATOM 768 C CA . PHE A 1 104 ? 18.164 25.806 28.802 1.00 11.05 100 PHE A CA 1
ATOM 769 C C . PHE A 1 104 ? 19.261 24.806 29.025 1.00 10.62 100 PHE A C 1
ATOM 770 O O . PHE A 1 104 ? 19.087 23.612 28.752 1.00 13.43 100 PHE A O 1
ATOM 778 N N . HIS A 1 105 ? 20.394 25.229 29.530 1.00 9.84 101 HIS A N 1
ATOM 779 C CA . HIS A 1 105 ? 21.458 24.345 29.963 1.00 9.79 101 HIS A CA 1
ATOM 780 C C . HIS A 1 105 ? 21.304 23.973 31.416 1.00 10.05 101 HIS A C 1
ATOM 781 O O . HIS A 1 105 ? 21.077 24.866 32.218 1.00 10.92 101 HIS A O 1
ATOM 788 N N . ILE A 1 106 ? 21.401 22.694 31.760 1.00 9.97 102 ILE A N 1
ATOM 789 C CA . ILE A 1 106 ? 21.500 22.184 33.131 1.00 10.26 102 ILE A CA 1
ATOM 790 C C . ILE A 1 106 ? 22.917 21.672 33.294 1.00 10.18 102 ILE A C 1
ATOM 791 O O . ILE A 1 106 ? 23.357 20.760 32.578 1.00 11.58 102 ILE A O 1
ATOM 796 N N . LEU A 1 107 ? 23.633 22.287 34.244 1.00 11.24 103 LEU A N 1
ATOM 797 C CA . LEU A 1 107 ? 25.050 22.004 34.532 1.00 11.15 103 LEU A CA 1
ATOM 798 C C . LEU A 1 107 ? 25.197 21.489 35.941 1.00 11.45 103 LEU A C 1
ATOM 799 O O . LEU A 1 107 ? 24.662 22.088 36.875 1.00 12.22 103 LEU A O 1
ATOM 804 N N . GLY A 1 108 ? 25.945 20.397 36.125 1.00 12.28 104 GLY A N 1
ATOM 805 C CA . GLY A 1 108 ? 26.143 19.833 37.452 1.00 13.53 104 GLY A CA 1
ATOM 806 C C . GLY A 1 108 ? 27.183 18.759 37.471 1.00 13.83 104 GLY A C 1
ATOM 807 O O . GLY A 1 108 ? 27.966 18.586 36.520 1.00 14.46 104 GLY A O 1
ATOM 808 N N . GLY A 1 109 ? 27.166 17.992 38.553 1.00 14.51 105 GLY A N 1
ATOM 809 C CA . GLY A 1 109 ? 28.075 16.836 38.705 1.00 15.08 105 GLY A CA 1
ATOM 810 C C . GLY A 1 109 ? 29.388 17.155 39.380 1.00 16.35 105 GLY A C 1
ATOM 811 O O . GLY A 1 109 ? 30.225 16.239 39.567 1.00 17.10 105 GLY A O 1
ATOM 812 N N . LYS A 1 110 ? 29.601 18.409 39.721 1.00 15.35 106 LYS A N 1
ATOM 813 C CA . LYS A 1 110 ? 30.786 18.870 40.463 1.00 17.14 106 LYS A CA 1
ATOM 814 C C . LYS A 1 110 ? 30.480 20.202 41.090 1.00 17.05 106 LYS A C 1
ATOM 815 O O . LYS A 1 110 ? 29.442 20.822 40.734 1.00 16.79 106 LYS A O 1
ATOM 821 N N . LYS A 1 111 ? 31.336 20.675 41.989 1.00 17.76 107 LYS A N 1
ATOM 822 C CA . LYS A 1 111 ? 31.273 22.044 42.510 1.00 18.22 107 LYS A CA 1
ATOM 823 C C . LYS A 1 111 ? 31.659 22.954 41.359 1.00 17.40 107 LYS A C 1
ATOM 824 O O . LYS A 1 111 ? 32.797 22.968 40.924 1.00 19.49 107 LYS A O 1
ATOM 826 N N . LEU A 1 112 ? 30.701 23.743 40.837 1.00 15.94 108 LEU A N 1
ATOM 827 C CA . LEU A 1 112 ? 30.919 24.494 39.611 1.00 16.43 108 LEU A CA 1
ATOM 828 C C . LEU A 1 112 ? 31.659 25.784 39.877 1.00 19.11 108 LEU A C 1
ATOM 829 O O . LEU A 1 112 ? 31.380 26.440 40.862 1.00 21.50 108 LEU A O 1
ATOM 834 N N . ALA A 1 113 ? 32.565 26.148 38.988 1.00 19.42 109 ALA A N 1
ATOM 835 C CA . ALA A 1 113 ? 33.270 27.444 39.061 1.00 20.19 109 ALA A CA 1
ATOM 836 C C . ALA A 1 113 ? 32.318 28.629 39.000 1.00 19.87 109 ALA A C 1
ATOM 837 O O . ALA A 1 113 ? 31.240 28.537 38.410 1.00 19.89 109 ALA A O 1
ATOM 839 N N . TRP A 1 114 ? 32.719 29.755 39.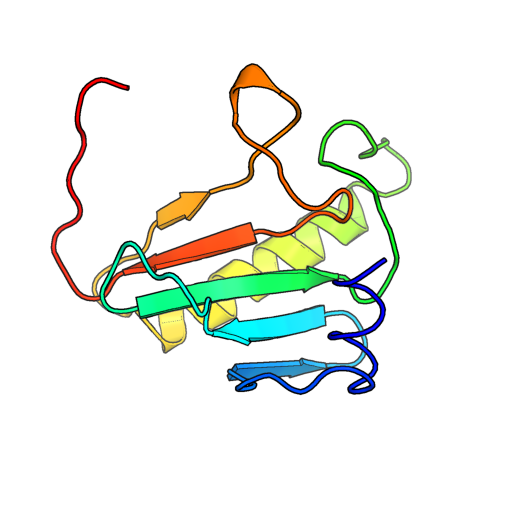580 1.00 20.60 110 TRP A N 1
ATOM 840 C CA . TRP A 1 114 ? 32.058 31.056 39.388 1.00 19.61 110 TRP A CA 1
ATOM 841 C C . TRP A 1 114 ? 33.176 32.060 39.138 1.00 21.42 110 TRP A C 1
ATOM 842 O O . TRP A 1 114 ? 33.748 32.624 40.096 1.00 25.71 110 TRP A O 1
ATOM 853 N N . ASP A 1 115 ? 33.511 32.205 37.861 1.00 21.38 111 ASP A N 1
ATOM 854 C CA . ASP A 1 115 ? 34.682 32.984 37.442 1.00 22.27 111 ASP A CA 1
ATOM 855 C C . ASP A 1 115 ? 34.247 34.199 36.609 1.00 21.47 111 ASP A C 1
ATOM 856 O O . ASP A 1 115 ? 33.164 34.247 36.004 1.00 20.16 111 ASP A O 1
ATOM 861 N N . LYS A 1 116 ? 35.146 35.177 36.560 1.00 21.77 112 LYS A N 1
ATOM 862 C CA . LYS A 1 116 ? 34.978 36.342 35.714 1.00 22.38 112 LYS A CA 1
ATOM 863 C C . LYS A 1 116 ? 34.716 35.939 34.272 1.00 21.34 112 LYS A C 1
ATOM 864 O O . LYS A 1 116 ? 35.404 35.077 33.697 1.00 23.23 112 LYS A O 1
ATOM 870 N N . LEU A 1 117 ? 33.707 36.542 33.659 1.00 20.53 113 LEU A N 1
ATOM 871 C CA . LEU A 1 117 ? 33.339 36.250 32.299 1.00 19.92 113 LEU A CA 1
ATOM 872 C C . LEU A 1 117 ? 33.909 37.256 31.291 1.00 20.68 113 LEU A C 1
ATOM 873 O O . LEU A 1 117 ? 34.593 38.215 31.649 1.00 23.06 113 LEU A O 1
#

B-factor: mean 20.21, std 6.85, range [8.68, 45.69]

Sequence (109 aa):
CIFCKIIAQQKQIPSTIVYEDDEIFAFKDINPIAPIHILVIPKQHIASLNEITEENEAFIGKVLYKVSLIGKKECPEEGYRVVNNIGEDAGQTVKHIIHFHILGGKKLAWDKL

InterPro domains:
  IPR001310 Histidine triad (HIT) protein [PR00332] (6-22)
  IPR001310 Histidine triad (HIT) protein [PR00332] (27-45)
  IPR001310 Histidine triad (HIT) protein [PR00332] (93-103)
  IPR001310 Histidine triad (HIT) protein [PTHR23089] (3-111)
  IPR011146 HIT-like domain [PF01230] (12-107)
  IPR011146 HIT-like domain [PS51084] (6-113)
  IPR019808 Histidine triad, conserved site [PS00892] (86-104)
  IPR036265 HIT-like superfamily [G3DSA:3.30.428.10] (1-113)
  IPR036265 HIT-like superfamily [SSF54197] (2-110)

Radius of gyration: 13.55 Å; Cα contacts (8 Å, |Δi|>4): 174; chains: 1; bounding box: 34×28×32 Å

Solvent-accessible surface area: 7035 Å² total; per-residue (Å²): 71,89,17,38,94,10,2,105,124,125,57,124,41,80,71,42,91,58,31,140,49,0,0,0,11,115,25,176,117,78,139,9,92,50,13,6,12,0,0,0,47,58,98,24,35,12,75,115,87,46,69,145,158,36,96,85,57,22,39,96,0,90,129,36,0,31,75,12,0,120,164,70,6,110,178,39,73,73,58,47,34,38,58,31,162,157,46,43,38,125,26,64,0,1,12,12,25,0,10,0,47,120,99,48,63,218,108,209,225

Secondary structure (DSSP, 8-state):
-HHHHHHTTSS---EEEE-SSEEEEE-SS-SSSEEEEEEESS---SGGG--TTTHHHHHHHHHHHHHHHHHH-TT-EEEE---STTTT--SSS--EEEEESS-------

Nearest PDB structures (foldseek):
  3omf-assembly1_A  TM=1.008E+00  e=5.926E-20  Entamoeba histolytica HM-1:IMSS
  3n1t-assembly2_E  TM=9.174E-01  e=2.947E-12  Escherichia coli
  3o1z-assembly1_A-2  TM=9.433E-01  e=1.358E-11  Oryctolagus cuniculus
  1kpc-assembly1_B  TM=9.353E-01  e=1.358E-11  Homo sapiens
  3n1s-assembly3_I  TM=8.840E-01  e=4.520E-12  Escherichia coli

CATH classification: 3.30.428.10